Protein AF-A0A921GGD2-F1 (afdb_monomer)

Secondary structure (DSSP, 8-state):
---------HHHHHHHHHHHHHHHHHHTHHHHHHTTHHHHHHHHT----TTHHHHHHH---TT-HHHHHHHGGG---HHHHHHHHHHHHHHHHHT--S--HHHHHHHHHHHHHHHHHHHT--

Sequence (122 aa):
MGEGGAAAKSHDVVRFSRELREALEEHGVSALERFGWAERFEGLGFKMDCGRSYEELYGLPLNDVHGLRSELSRMDDMQTLGDAAFSQCRYITHWAMGSCDEQVEWLKVALARLEEIADGTA

pLDDT: mean 82.98, std 11.6, range [36.94, 92.5]

Organism: NCBI:txid1852386

Nearest PDB structures (foldseek):
  7xge-assembly4_H  TM=2.620E-01  e=1.890E+00  Homo sapiens
  6xz3-assembly1_A-2  TM=3.953E-01  e=8.155E+00  Homo sapiens
  5c3f-assembly1_A  TM=2.385E-01  e=2.791E+00  Homo sapiens

Foldseek 3Di:
DPPPPDQQQLVLLLVLLVVQLVLCVVPNLVSLQPPVSLVVLVVSVAAQPLLPLVCVVQVDDLLDQPSCVVCLVVPLDLRSLSNSLSNLSCCSNPPDPDDCRSSSSSSNSSSVSSNCSSVVVD

Solvent-accessible surface area (backbone atoms only — not comparable to full-atom values): 6830 Å² total; per-residue (Å²): 141,81,81,68,81,64,69,55,52,36,69,61,47,28,54,49,27,50,57,52,40,54,38,37,74,76,51,38,72,58,36,55,65,74,68,50,51,59,59,54,39,47,73,39,60,41,52,78,58,78,26,48,64,34,32,71,76,69,71,45,62,89,72,41,43,67,58,48,66,71,46,45,90,75,64,74,55,58,64,45,52,44,13,28,44,39,26,50,53,46,42,56,65,75,65,57,89,66,90,52,62,58,49,50,51,27,42,44,52,49,29,55,51,44,23,30,47,36,71,67,75,103

Radius of gyration: 13.51 Å; Cα contacts (8 Å, |Δi|>4): 152; chains: 1; bounding box: 30×38×35 Å

Mean predicted aligned error: 6.26 Å

Structure (mmCIF, N/CA/C/O backbone):
data_AF-A0A921GGD2-F1
#
_entry.id   AF-A0A921GGD2-F1
#
loop_
_atom_site.group_PDB
_atom_site.id
_atom_site.type_symbol
_atom_site.label_atom_id
_atom_site.label_alt_id
_atom_site.label_comp_id
_atom_site.label_asym_id
_atom_site.label_entity_id
_atom_site.label_seq_id
_atom_site.pdbx_PDB_ins_code
_atom_site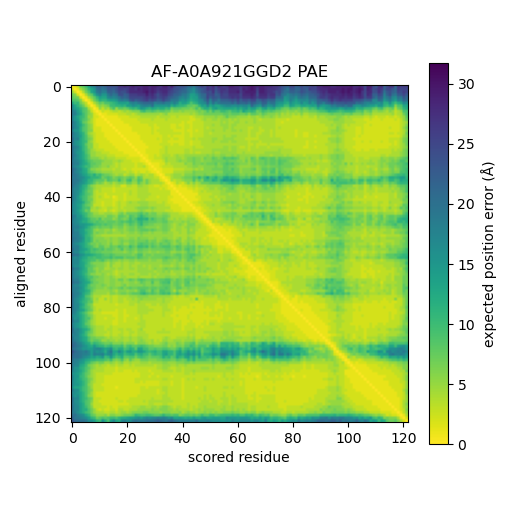.Cartn_x
_atom_site.Cartn_y
_atom_site.Cartn_z
_atom_site.occupancy
_atom_site.B_iso_or_equiv
_atom_site.auth_seq_id
_atom_site.auth_comp_id
_atom_site.auth_asym_id
_atom_site.auth_atom_id
_atom_site.pdbx_PDB_model_num
ATOM 1 N N . MET A 1 1 ? 10.211 23.314 19.393 1.00 40.72 1 MET A N 1
ATOM 2 C CA . MET A 1 1 ? 10.611 22.181 18.536 1.00 40.72 1 MET A CA 1
ATOM 3 C C . MET A 1 1 ? 9.723 21.013 18.909 1.00 40.72 1 MET A C 1
ATOM 5 O O . MET A 1 1 ? 10.028 20.287 19.840 1.00 40.72 1 MET A O 1
ATOM 9 N N . GLY A 1 2 ? 8.548 20.954 18.294 1.00 43.28 2 GLY A N 1
ATOM 10 C CA . GLY A 1 2 ? 7.577 19.882 18.485 1.00 43.28 2 GLY A CA 1
ATOM 11 C C . GLY A 1 2 ? 7.254 19.325 17.114 1.00 43.28 2 GLY A C 1
ATOM 12 O O . GLY A 1 2 ? 6.155 19.523 16.617 1.00 43.28 2 GLY A O 1
ATOM 13 N N . GLU A 1 3 ? 8.249 18.730 16.465 1.00 39.78 3 GLU A N 1
ATOM 14 C CA . GLU A 1 3 ? 8.014 17.931 15.267 1.00 39.78 3 GLU A CA 1
ATOM 15 C C . GLU A 1 3 ? 7.567 16.559 15.762 1.00 39.78 3 GLU A C 1
ATOM 17 O O . GLU A 1 3 ? 8.347 15.618 15.884 1.00 39.78 3 GLU A O 1
ATOM 22 N N . GLY A 1 4 ? 6.300 16.491 16.183 1.00 36.94 4 GLY A N 1
ATOM 23 C CA . GLY A 1 4 ? 5.617 15.214 16.298 1.00 36.94 4 GLY A CA 1
ATOM 24 C C . GLY A 1 4 ? 5.659 14.590 14.914 1.00 36.94 4 GLY A C 1
ATOM 25 O O . GLY A 1 4 ? 5.144 15.192 13.973 1.00 36.94 4 GLY A O 1
ATOM 26 N N . GLY A 1 5 ? 6.340 13.448 14.788 1.00 41.03 5 GLY A N 1
ATOM 27 C CA . GLY A 1 5 ? 6.368 12.667 13.559 1.00 41.03 5 GLY A CA 1
ATOM 28 C C . GLY A 1 5 ? 4.940 12.520 13.059 1.00 41.03 5 GLY A C 1
ATOM 29 O O . GLY A 1 5 ? 4.101 11.933 13.742 1.00 41.03 5 GLY A O 1
ATOM 30 N N . ALA A 1 6 ? 4.643 13.169 11.936 1.00 45.28 6 ALA A N 1
ATOM 31 C CA . ALA A 1 6 ? 3.317 13.143 11.362 1.00 45.28 6 ALA A CA 1
ATOM 32 C C . ALA A 1 6 ? 3.082 11.714 10.878 1.00 45.28 6 ALA A C 1
ATOM 34 O O . ALA A 1 6 ? 3.652 11.304 9.873 1.00 45.28 6 ALA A O 1
ATOM 35 N N . ALA A 1 7 ? 2.281 10.951 11.621 1.00 55.16 7 ALA A N 1
ATOM 36 C CA . ALA A 1 7 ? 1.660 9.757 11.078 1.00 55.16 7 ALA A CA 1
ATOM 37 C C . ALA A 1 7 ? 1.001 10.142 9.745 1.00 55.16 7 ALA A C 1
ATOM 39 O O . ALA A 1 7 ? 0.371 11.207 9.666 1.00 55.16 7 ALA A O 1
ATOM 40 N N . ALA A 1 8 ? 1.199 9.321 8.710 1.00 63.66 8 ALA A N 1
ATOM 41 C CA . ALA A 1 8 ? 0.604 9.519 7.396 1.00 63.66 8 ALA A CA 1
ATOM 42 C C . ALA A 1 8 ? -0.872 9.899 7.569 1.00 63.66 8 ALA A C 1
ATOM 44 O O . ALA A 1 8 ? -1.626 9.179 8.226 1.00 63.66 8 ALA A O 1
ATOM 45 N N . LYS A 1 9 ? -1.303 11.049 7.041 1.00 78.12 9 LYS A N 1
ATOM 46 C CA . LYS A 1 9 ? -2.724 11.395 7.138 1.00 78.12 9 LYS A CA 1
ATOM 47 C C . LYS A 1 9 ? -3.481 10.434 6.241 1.00 78.12 9 LYS A C 1
ATOM 49 O O . LYS A 1 9 ? -3.099 10.250 5.087 1.00 78.12 9 LYS A O 1
ATOM 54 N N . SER A 1 10 ? -4.582 9.881 6.733 1.00 82.75 10 SER A N 1
ATOM 55 C CA . SER A 1 10 ? -5.318 8.847 6.009 1.00 82.75 10 SER A CA 1
ATOM 56 C C . SER A 1 10 ? -5.727 9.293 4.597 1.00 82.75 10 SER A C 1
ATOM 58 O O . SER A 1 10 ? -5.594 8.537 3.648 1.00 82.75 10 SER A O 1
ATOM 60 N N . HIS A 1 11 ? -6.074 10.569 4.407 1.00 84.88 11 HIS A N 1
ATOM 61 C CA . HIS A 1 11 ? -6.355 11.128 3.078 1.00 84.88 11 HIS A CA 1
ATOM 62 C C . HIS A 1 11 ? -5.160 11.069 2.102 1.00 84.88 11 HIS A C 1
ATOM 64 O O . HIS A 1 11 ? -5.345 10.786 0.918 1.00 84.88 11 HIS A O 1
ATOM 70 N N . ASP A 1 12 ? -3.937 11.328 2.576 1.00 89.38 12 ASP A N 1
ATOM 71 C CA . ASP A 1 12 ? -2.729 11.231 1.749 1.00 89.38 12 ASP A CA 1
ATOM 72 C C . ASP A 1 12 ? -2.443 9.767 1.377 1.00 89.38 12 ASP A C 1
ATOM 74 O O . ASP A 1 12 ? -2.074 9.483 0.237 1.00 89.38 12 ASP A O 1
ATOM 78 N N . VAL A 1 13 ? -2.702 8.834 2.301 1.00 88.88 13 VAL A N 1
ATOM 79 C CA . VAL A 1 13 ? -2.565 7.386 2.078 1.00 88.88 13 VAL A CA 1
ATOM 80 C C . VAL A 1 13 ? -3.600 6.859 1.085 1.00 88.88 13 VAL A C 1
ATOM 82 O O . VAL A 1 13 ? -3.225 6.121 0.176 1.00 88.88 13 VAL A O 1
ATOM 85 N N . VAL A 1 14 ? -4.872 7.258 1.198 1.00 90.81 14 VAL A N 1
ATOM 86 C CA . VAL A 1 14 ? -5.937 6.896 0.239 1.00 90.81 14 VAL A CA 1
ATOM 87 C C . VAL A 1 14 ? -5.543 7.339 -1.164 1.00 90.81 14 VAL A C 1
ATOM 89 O O . VAL A 1 14 ? -5.511 6.537 -2.098 1.00 90.81 14 VAL A O 1
ATOM 92 N N . ARG A 1 15 ? -5.182 8.619 -1.309 1.00 91.19 15 ARG A N 1
ATOM 93 C CA . ARG A 1 15 ? -4.779 9.185 -2.597 1.00 91.19 15 ARG A CA 1
ATOM 94 C C . ARG A 1 15 ? -3.576 8.445 -3.178 1.00 91.19 15 ARG A C 1
ATOM 96 O O . ARG A 1 15 ? -3.597 8.062 -4.344 1.00 91.19 15 ARG A O 1
ATOM 103 N N . PHE A 1 16 ? -2.545 8.241 -2.365 1.00 91.25 16 PHE A N 1
ATOM 104 C CA . PHE A 1 16 ? -1.333 7.546 -2.773 1.00 91.25 16 PHE A CA 1
ATOM 105 C C . PHE A 1 16 ? -1.610 6.107 -3.223 1.00 91.25 16 PHE A C 1
ATOM 107 O O . PHE A 1 16 ? -1.149 5.700 -4.289 1.00 91.25 16 PHE A O 1
ATOM 114 N N . SER A 1 17 ? -2.376 5.358 -2.427 1.00 91.62 17 SER A N 1
ATOM 115 C CA . SER A 1 17 ? -2.681 3.949 -2.687 1.00 91.62 17 SER A CA 1
ATOM 116 C C . SER A 1 17 ? -3.436 3.790 -3.997 1.00 91.62 17 SER A C 1
ATOM 118 O O . SER A 1 17 ? -3.089 2.934 -4.811 1.00 91.62 17 SER A O 1
ATOM 120 N N . ARG A 1 18 ? -4.400 4.681 -4.242 1.00 91.31 18 ARG A N 1
ATOM 121 C CA . ARG A 1 18 ? -5.171 4.722 -5.479 1.00 91.31 18 ARG A CA 1
ATOM 122 C C . ARG A 1 18 ? -4.307 5.063 -6.693 1.00 91.31 18 ARG A C 1
ATOM 124 O O . ARG A 1 18 ? -4.302 4.295 -7.650 1.00 91.31 18 ARG A O 1
ATOM 131 N N . GLU A 1 19 ? -3.526 6.147 -6.628 1.00 92.38 19 GLU A N 1
ATOM 132 C CA . GLU A 1 19 ? -2.640 6.563 -7.728 1.00 92.38 19 GLU A CA 1
ATOM 133 C C . GLU A 1 19 ? -1.640 5.455 -8.098 1.00 92.38 19 GLU A C 1
ATOM 135 O O . GLU A 1 19 ? -1.416 5.176 -9.278 1.00 92.38 19 GLU A O 1
ATOM 140 N N . LEU A 1 20 ? -1.046 4.800 -7.096 1.00 90.62 20 LEU A N 1
ATOM 141 C CA . LEU A 1 20 ? -0.102 3.713 -7.327 1.00 90.62 20 LEU A CA 1
ATOM 142 C C . LEU A 1 20 ? -0.796 2.483 -7.923 1.00 90.62 20 LEU A C 1
ATOM 144 O O . LEU A 1 20 ? -0.265 1.875 -8.853 1.00 90.62 20 LEU A O 1
ATOM 148 N N . ARG A 1 21 ? -1.983 2.118 -7.427 1.00 91.50 21 ARG A N 1
ATOM 149 C CA . ARG A 1 21 ? -2.740 0.976 -7.952 1.00 91.50 21 ARG A CA 1
ATOM 150 C C . ARG A 1 21 ? -3.124 1.189 -9.414 1.00 91.50 21 ARG A C 1
ATOM 152 O O . ARG A 1 21 ? -2.885 0.298 -10.221 1.00 91.50 21 ARG A O 1
ATOM 159 N N . GLU A 1 22 ? -3.633 2.368 -9.764 1.00 91.12 22 GLU A N 1
ATOM 160 C CA . GLU A 1 22 ? -3.965 2.725 -11.150 1.00 91.12 22 GLU A CA 1
ATOM 161 C C . GLU A 1 22 ? -2.729 2.645 -12.059 1.00 91.12 22 GLU A C 1
ATOM 163 O O . GLU A 1 22 ? -2.785 2.054 -13.138 1.00 91.12 22 GLU A O 1
ATOM 168 N N . ALA A 1 23 ? -1.578 3.144 -11.596 1.00 90.88 23 ALA A N 1
ATOM 169 C CA . ALA A 1 23 ? -0.329 3.048 -12.346 1.00 90.88 23 ALA A CA 1
ATOM 170 C C . ALA A 1 23 ? 0.134 1.589 -12.537 1.00 90.88 23 ALA A C 1
ATOM 172 O O . ALA A 1 23 ? 0.607 1.228 -13.616 1.00 90.88 23 ALA A O 1
ATOM 173 N N . LEU A 1 24 ? -0.018 0.739 -11.516 1.00 89.12 24 LEU A N 1
ATOM 174 C CA . LEU A 1 24 ? 0.275 -0.696 -11.601 1.00 89.12 24 LEU A CA 1
ATOM 175 C C . LEU A 1 24 ? -0.675 -1.432 -12.555 1.00 89.12 24 LEU A C 1
ATOM 177 O O . LEU A 1 24 ? -0.248 -2.379 -13.210 1.00 89.12 24 LEU A O 1
ATOM 181 N N . GLU A 1 25 ? -1.941 -1.031 -12.657 1.00 88.19 25 GLU A N 1
ATOM 182 C CA . GLU A 1 25 ? -2.883 -1.625 -13.615 1.00 88.19 25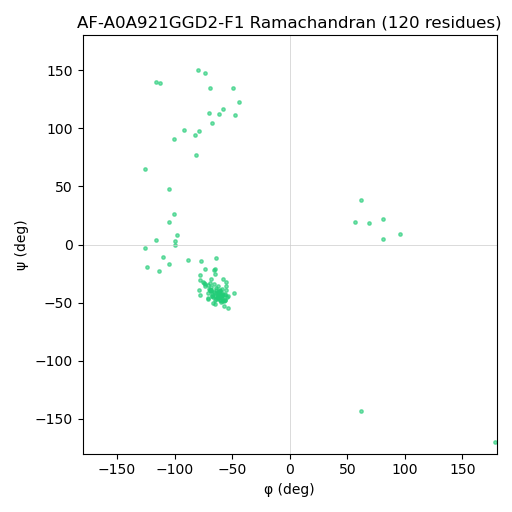 GLU A CA 1
ATOM 183 C C . GLU A 1 25 ? -2.597 -1.187 -15.059 1.00 88.19 25 GLU A C 1
ATOM 185 O O . GLU A 1 25 ? -2.710 -1.999 -15.977 1.00 88.19 25 GLU A O 1
ATOM 190 N N . GLU A 1 26 ? -2.172 0.061 -15.270 1.00 89.38 26 GLU A N 1
ATOM 191 C CA . GLU A 1 26 ? -1.869 0.591 -16.606 1.00 89.38 26 GLU A CA 1
ATOM 192 C C . GLU A 1 26 ? -0.496 0.145 -17.138 1.00 89.38 26 GLU A C 1
ATOM 194 O O . GLU A 1 26 ? -0.339 -0.139 -18.329 1.00 89.38 26 GLU A O 1
ATOM 199 N N . HIS A 1 27 ? 0.518 0.089 -16.271 1.00 86.31 27 HIS A N 1
ATOM 200 C CA . HIS A 1 27 ? 1.913 -0.118 -16.674 1.00 86.31 27 HIS A CA 1
ATOM 201 C C . HIS A 1 27 ? 2.615 -1.288 -15.971 1.00 86.31 27 HIS A C 1
ATOM 203 O O . HIS A 1 27 ? 3.776 -1.571 -16.281 1.00 86.31 27 HIS A O 1
ATOM 209 N N . GLY A 1 28 ? 1.962 -1.973 -15.030 1.00 85.62 28 GLY A N 1
ATOM 210 C CA . GLY A 1 28 ? 2.561 -3.086 -14.293 1.00 85.62 28 GLY A CA 1
ATOM 211 C C . GLY A 1 28 ? 3.784 -2.667 -13.476 1.00 85.62 28 GLY A C 1
ATOM 212 O O . GLY A 1 28 ? 3.860 -1.562 -12.940 1.00 85.62 28 GLY A O 1
ATOM 213 N N . VAL A 1 29 ? 4.783 -3.552 -13.415 1.00 83.06 29 VAL A N 1
ATOM 214 C CA . VAL A 1 29 ? 6.043 -3.319 -12.687 1.00 83.06 29 VAL A CA 1
ATOM 215 C C . VAL A 1 29 ? 6.771 -2.042 -13.124 1.00 83.06 29 VAL A C 1
ATOM 217 O O . VAL A 1 29 ? 7.364 -1.356 -12.294 1.00 83.06 29 VAL A O 1
ATOM 220 N N . SER A 1 30 ? 6.668 -1.657 -14.398 1.00 84.38 30 SER A N 1
ATOM 221 C CA . SER A 1 30 ? 7.345 -0.468 -14.924 1.00 84.38 30 SER A CA 1
ATOM 222 C C . SER A 1 30 ? 6.823 0.842 -14.323 1.00 84.38 30 SER A C 1
ATOM 224 O O . SER A 1 30 ? 7.552 1.836 -14.315 1.00 84.38 30 SER A O 1
ATOM 226 N N . ALA A 1 31 ? 5.598 0.872 -13.778 1.00 86.06 31 ALA A N 1
ATOM 227 C CA . ALA A 1 31 ? 5.127 2.024 -13.006 1.00 86.06 31 ALA A CA 1
ATOM 228 C C . ALA A 1 31 ? 5.974 2.260 -11.754 1.00 86.06 31 ALA A C 1
ATOM 230 O O . ALA A 1 31 ? 6.199 3.414 -11.382 1.00 86.06 31 ALA A O 1
ATOM 231 N N . LEU A 1 32 ? 6.450 1.189 -11.113 1.00 82.69 32 LEU A N 1
ATOM 232 C CA . LEU A 1 32 ? 7.213 1.289 -9.873 1.00 82.69 32 LEU A CA 1
ATOM 233 C C . LEU A 1 32 ? 8.556 1.989 -10.095 1.00 82.69 32 LEU A C 1
ATOM 235 O O . LEU A 1 32 ? 8.948 2.849 -9.306 1.00 82.69 32 LEU A O 1
ATOM 239 N N . GLU A 1 33 ? 9.217 1.670 -11.206 1.00 77.75 33 GLU A N 1
ATOM 240 C CA . GLU A 1 33 ? 10.506 2.253 -11.587 1.00 77.75 33 GLU A CA 1
ATOM 241 C C . GLU A 1 33 ? 10.376 3.694 -12.095 1.00 77.75 33 GLU A C 1
ATOM 243 O O . GLU A 1 33 ? 11.258 4.522 -11.873 1.00 77.75 33 GLU A O 1
ATOM 248 N N . ARG A 1 34 ? 9.268 4.022 -12.768 1.00 76.56 34 ARG A N 1
ATOM 249 C CA . ARG A 1 34 ? 9.119 5.295 -13.485 1.00 76.56 34 ARG A CA 1
ATOM 250 C C . ARG A 1 34 ? 8.816 6.497 -12.588 1.00 76.56 34 ARG A C 1
ATOM 252 O O . ARG A 1 34 ? 9.183 7.614 -12.947 1.00 76.56 34 ARG A O 1
ATOM 259 N N . PHE A 1 35 ? 8.130 6.292 -11.46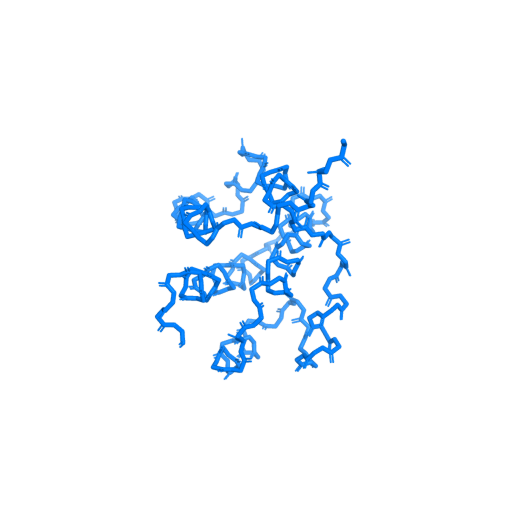5 1.00 74.69 35 PHE A N 1
ATOM 260 C CA . PHE A 1 35 ? 7.575 7.390 -10.657 1.00 74.69 35 PHE A CA 1
ATOM 261 C C . PHE A 1 35 ? 8.167 7.515 -9.244 1.00 74.69 35 PHE A C 1
ATOM 263 O O . PHE A 1 35 ? 7.713 8.365 -8.481 1.00 74.69 35 PHE A O 1
ATOM 270 N N . GLY A 1 36 ? 9.172 6.706 -8.886 1.00 79.88 36 GLY A N 1
ATOM 271 C CA . GLY A 1 36 ? 9.875 6.849 -7.603 1.00 79.88 36 GLY A CA 1
ATOM 272 C C . GLY A 1 36 ? 8.973 6.645 -6.379 1.00 79.88 36 GLY A C 1
ATOM 273 O O . GLY A 1 36 ? 9.096 7.351 -5.381 1.00 79.88 36 GLY A O 1
ATOM 274 N N . TRP A 1 37 ? 8.040 5.688 -6.437 1.00 86.12 37 TRP A N 1
ATOM 275 C CA . TRP A 1 37 ? 7.049 5.462 -5.373 1.00 86.12 37 TRP A CA 1
ATOM 276 C C . TRP A 1 37 ? 7.669 5.174 -4.005 1.00 86.12 37 TRP A C 1
ATOM 278 O O . TRP A 1 37 ? 7.095 5.540 -2.985 1.00 86.12 37 TRP A O 1
ATOM 288 N N . ALA A 1 38 ? 8.862 4.580 -3.989 1.00 82.94 38 ALA A N 1
ATOM 289 C CA . ALA A 1 38 ? 9.646 4.348 -2.785 1.00 82.94 38 ALA A CA 1
ATOM 290 C C . ALA A 1 38 ? 9.875 5.633 -1.958 1.00 82.94 38 ALA A C 1
ATOM 292 O O . ALA A 1 38 ? 9.692 5.627 -0.745 1.00 82.94 38 ALA A O 1
ATOM 293 N N . GLU A 1 39 ? 10.218 6.751 -2.601 1.00 84.94 39 GLU A N 1
ATOM 294 C CA . GLU A 1 39 ? 10.441 8.027 -1.903 1.00 84.94 39 GLU A CA 1
ATOM 295 C C . GLU A 1 39 ? 9.133 8.607 -1.355 1.00 84.94 39 GLU A C 1
ATOM 297 O O . GLU A 1 39 ? 9.103 9.214 -0.287 1.00 84.94 39 GLU A O 1
ATOM 302 N N . ARG A 1 40 ? 8.020 8.381 -2.061 1.00 88.44 40 ARG A N 1
ATOM 303 C CA . ARG A 1 40 ? 6.692 8.794 -1.598 1.00 88.44 40 ARG A CA 1
ATOM 304 C C . ARG A 1 40 ? 6.237 7.993 -0.374 1.00 88.44 40 ARG A C 1
ATOM 306 O O . ARG A 1 40 ? 5.671 8.593 0.532 1.00 88.44 40 ARG A O 1
ATOM 313 N N . PHE A 1 41 ? 6.508 6.686 -0.316 1.00 87.88 41 PHE A N 1
ATOM 314 C CA . PHE A 1 41 ? 6.256 5.874 0.884 1.00 87.88 41 PHE A CA 1
ATOM 315 C C . PHE A 1 41 ? 7.021 6.415 2.098 1.00 87.88 41 PHE A C 1
ATOM 317 O O . PHE A 1 41 ? 6.434 6.599 3.164 1.00 87.88 41 PHE A O 1
ATOM 324 N N . GLU A 1 42 ? 8.305 6.732 1.923 1.00 85.06 42 GLU A N 1
AT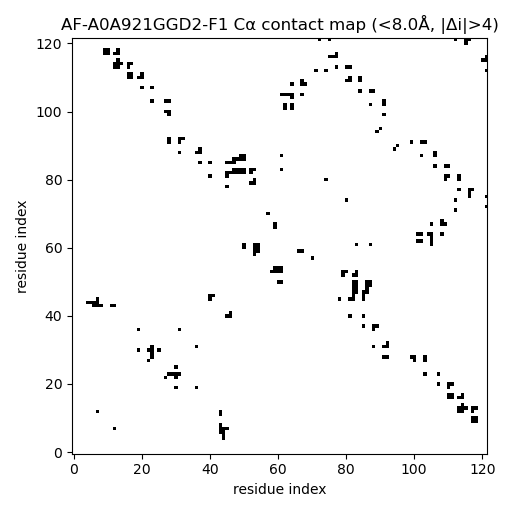OM 325 C CA . GLU A 1 42 ? 9.124 7.338 2.979 1.00 85.06 42 GLU A CA 1
ATOM 326 C C . GLU A 1 42 ? 8.574 8.713 3.397 1.00 85.06 42 GLU A C 1
ATOM 328 O O . GLU A 1 42 ? 8.464 9.005 4.587 1.00 85.06 42 GLU A O 1
ATOM 333 N N . GLY A 1 43 ? 8.132 9.528 2.432 1.00 85.50 43 GLY A N 1
ATOM 334 C CA . GLY A 1 43 ? 7.499 10.827 2.678 1.00 85.50 43 GLY A CA 1
ATOM 335 C C . GLY A 1 43 ? 6.151 10.754 3.405 1.00 85.50 43 GLY A C 1
ATOM 336 O O . GLY A 1 43 ? 5.782 11.704 4.094 1.00 85.50 43 GLY A O 1
ATOM 337 N N . LEU A 1 44 ? 5.431 9.633 3.296 1.00 85.81 44 LEU A N 1
ATOM 338 C CA . LEU A 1 44 ? 4.228 9.356 4.088 1.00 85.81 44 LEU A CA 1
ATOM 339 C C . LEU A 1 44 ? 4.566 8.938 5.530 1.00 8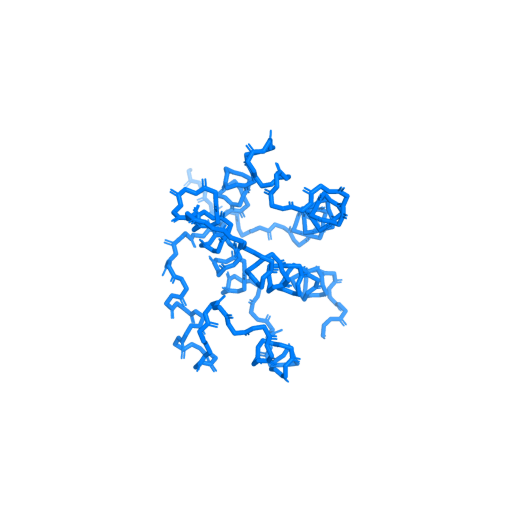5.81 44 LEU A C 1
ATOM 341 O O . LEU A 1 44 ? 3.690 8.969 6.386 1.00 85.81 44 LEU A O 1
ATOM 345 N N . GLY A 1 45 ? 5.821 8.591 5.823 1.00 86.50 45 GLY A N 1
ATOM 346 C CA . GLY A 1 45 ? 6.262 8.131 7.141 1.00 86.50 45 GLY A CA 1
ATOM 347 C C . GLY A 1 45 ? 6.302 6.608 7.293 1.00 86.50 45 GLY A C 1
ATOM 348 O O . GLY A 1 45 ? 6.518 6.124 8.407 1.00 86.50 45 GLY A O 1
ATOM 349 N N . PHE A 1 46 ? 6.124 5.851 6.204 1.00 88.25 46 PHE A N 1
ATOM 350 C CA . PHE A 1 46 ? 6.335 4.403 6.205 1.00 88.25 46 PHE A CA 1
ATOM 351 C C . PHE A 1 46 ? 7.824 4.067 6.252 1.00 88.25 46 PHE A C 1
ATOM 353 O O . PHE A 1 46 ? 8.672 4.789 5.717 1.00 88.25 46 PHE A O 1
ATOM 360 N N . LYS A 1 47 ? 8.153 2.952 6.900 1.00 85.25 47 LYS A N 1
ATOM 361 C CA . LYS A 1 47 ? 9.525 2.489 7.097 1.00 85.25 47 LYS A CA 1
ATOM 362 C C . LYS A 1 47 ? 9.754 1.168 6.393 1.00 85.25 47 LYS A C 1
ATOM 364 O O . LYS A 1 47 ? 8.934 0.260 6.415 1.00 85.25 47 LYS A O 1
ATOM 369 N N . MET A 1 48 ? 10.929 1.050 5.785 1.00 82.19 48 MET A N 1
ATOM 370 C CA . MET A 1 48 ? 11.355 -0.203 5.183 1.00 82.19 48 MET A CA 1
ATOM 371 C C . MET A 1 48 ? 11.862 -1.133 6.282 1.00 82.19 48 MET A C 1
ATOM 373 O O . MET A 1 48 ? 13.020 -1.039 6.685 1.00 82.19 48 MET A O 1
ATOM 377 N N . ASP A 1 49 ? 11.004 -2.038 6.744 1.00 83.88 49 ASP A N 1
ATOM 378 C CA . ASP A 1 49 ? 11.391 -3.072 7.712 1.00 83.88 49 ASP A CA 1
ATOM 379 C C . ASP A 1 49 ? 11.540 -4.469 7.084 1.00 83.88 49 ASP A C 1
ATOM 381 O O . ASP A 1 49 ? 11.508 -5.489 7.766 1.00 83.88 49 ASP A O 1
ATOM 385 N N . CYS A 1 50 ? 11.701 -4.532 5.759 1.00 78.88 50 CYS A N 1
ATOM 386 C CA . CYS A 1 50 ? 11.792 -5.782 4.997 1.00 78.88 50 CYS A CA 1
ATOM 387 C C . CYS A 1 50 ? 10.581 -6.723 5.174 1.00 78.88 50 CYS A C 1
ATOM 389 O O . CYS A 1 50 ? 10.698 -7.913 4.907 1.00 78.88 50 CYS A O 1
ATOM 391 N N . GLY A 1 51 ? 9.435 -6.210 5.636 1.00 78.56 51 GLY A N 1
ATOM 392 C CA . GLY A 1 51 ? 8.255 -7.019 5.949 1.00 78.56 51 GLY A CA 1
ATOM 393 C C . GLY A 1 51 ? 8.279 -7.721 7.300 1.00 78.56 51 GLY A C 1
ATOM 394 O O . GLY A 1 51 ? 7.328 -8.434 7.591 1.00 78.56 51 GLY A O 1
ATOM 395 N N . ARG A 1 52 ? 9.287 -7.502 8.152 1.00 85.00 52 ARG A N 1
ATOM 396 C CA . ARG A 1 52 ? 9.364 -8.164 9.465 1.00 85.00 52 ARG A CA 1
ATOM 397 C C . ARG A 1 52 ? 8.149 -7.884 10.337 1.00 85.00 52 ARG A C 1
ATOM 399 O O . ARG A 1 52 ? 7.568 -8.835 10.841 1.00 85.00 52 ARG A O 1
ATOM 406 N N . SER A 1 53 ? 7.725 -6.625 10.467 1.00 86.75 53 SER A N 1
ATOM 407 C CA . SER A 1 53 ? 6.494 -6.294 11.202 1.00 86.75 53 SER A CA 1
ATOM 408 C C . SER A 1 53 ? 5.277 -7.050 10.663 1.00 86.75 53 SER A C 1
ATOM 410 O O . SER A 1 53 ? 4.452 -7.526 11.430 1.00 86.75 53 SER A O 1
ATOM 412 N N . TYR A 1 54 ? 5.176 -7.200 9.342 1.00 86.31 54 TYR A N 1
ATOM 413 C CA . TYR A 1 54 ? 4.068 -7.900 8.695 1.00 86.31 54 TYR A CA 1
ATOM 414 C C . TYR A 1 54 ? 4.123 -9.414 8.931 1.00 86.31 54 TYR A C 1
ATOM 416 O O . TYR A 1 54 ? 3.119 -10.016 9.309 1.00 86.31 54 TYR A O 1
ATOM 424 N N . GLU A 1 55 ? 5.297 -10.022 8.771 1.00 87.44 55 GLU A N 1
ATOM 425 C CA . GLU A 1 55 ? 5.521 -11.441 9.051 1.00 87.44 55 GLU A CA 1
ATOM 426 C C . GLU A 1 55 ? 5.315 -11.764 10.536 1.00 87.44 55 GLU A C 1
ATOM 428 O O . GLU A 1 55 ? 4.751 -12.802 10.865 1.00 87.44 55 GLU A O 1
ATOM 433 N N . GLU A 1 56 ? 5.715 -10.877 11.445 1.00 87.19 56 GLU A N 1
ATOM 434 C CA . GLU A 1 56 ? 5.530 -11.057 12.886 1.00 87.19 56 GLU A CA 1
ATOM 435 C C . GLU A 1 56 ? 4.057 -10.922 13.298 1.00 87.19 56 GLU A C 1
ATOM 437 O O . GLU A 1 56 ? 3.565 -11.720 14.099 1.00 87.19 56 GLU A O 1
ATOM 442 N N . LEU A 1 57 ? 3.336 -9.947 12.734 1.00 87.25 57 LEU A N 1
ATOM 443 C CA . LEU A 1 57 ? 1.946 -9.672 13.102 1.00 87.25 57 LEU A CA 1
ATOM 444 C C . LEU A 1 57 ? 0.961 -10.670 12.475 1.00 87.25 57 LEU A C 1
ATOM 446 O O . LEU A 1 57 ? 0.032 -11.133 13.141 1.00 87.25 57 LEU A O 1
ATOM 450 N N . TYR A 1 58 ? 1.152 -10.995 11.194 1.00 84.50 58 TYR A N 1
ATOM 451 C CA . TYR A 1 58 ? 0.224 -11.826 10.422 1.00 84.50 58 TYR A CA 1
ATOM 452 C C . TYR A 1 58 ? 0.733 -13.250 10.187 1.00 84.50 58 TYR A C 1
ATOM 454 O O . TYR A 1 58 ? -0.066 -14.124 9.858 1.00 84.50 58 TYR A O 1
ATOM 462 N N . GLY A 1 59 ? 2.031 -13.518 10.361 1.00 85.56 59 GLY A N 1
ATOM 463 C CA . GLY A 1 59 ? 2.614 -14.830 10.055 1.00 85.56 59 GLY A CA 1
ATOM 464 C C . GLY A 1 59 ? 2.640 -15.153 8.560 1.00 85.56 59 GLY A C 1
ATOM 465 O O . GLY A 1 59 ? 2.719 -16.326 8.198 1.00 85.56 59 GLY A O 1
ATOM 466 N N . LEU A 1 60 ? 2.520 -14.140 7.697 1.00 86.44 60 LEU A N 1
ATOM 467 C CA . LEU A 1 60 ? 2.429 -14.289 6.247 1.00 86.44 60 LEU A CA 1
ATOM 468 C C . LEU A 1 60 ? 3.674 -13.719 5.569 1.00 86.44 60 LEU A C 1
ATOM 470 O O . LEU A 1 60 ? 4.089 -12.622 5.934 1.00 86.44 60 LEU A O 1
ATOM 474 N N . PRO A 1 61 ? 4.227 -14.380 4.541 1.00 84.19 61 PRO A N 1
ATOM 475 C CA . PRO A 1 61 ? 5.344 -13.822 3.799 1.00 84.19 61 PRO A CA 1
ATOM 476 C C . PRO A 1 61 ? 4.880 -12.767 2.778 1.00 84.19 61 PRO A C 1
ATOM 478 O O . PRO A 1 61 ? 3.777 -12.830 2.230 1.00 84.19 61 PRO A O 1
ATOM 481 N N . LEU A 1 62 ? 5.749 -11.789 2.493 1.00 80.06 62 LEU A N 1
ATOM 482 C CA . LEU A 1 62 ? 5.490 -10.671 1.564 1.00 80.06 62 LEU A CA 1
ATOM 483 C C . LEU A 1 62 ? 5.275 -11.087 0.097 1.00 80.06 62 LEU A C 1
ATOM 485 O O . LEU A 1 62 ? 4.887 -10.271 -0.735 1.00 80.06 62 LEU A O 1
ATOM 489 N N . ASN A 1 63 ? 5.567 -12.334 -0.255 1.00 78.31 63 ASN A N 1
ATOM 490 C CA . ASN A 1 63 ? 5.356 -12.874 -1.596 1.00 78.31 63 ASN A CA 1
ATOM 491 C C . ASN A 1 63 ? 4.072 -13.708 -1.716 1.00 78.31 63 ASN A C 1
ATOM 493 O O . ASN A 1 63 ? 3.776 -14.179 -2.807 1.00 78.31 63 ASN A O 1
ATOM 497 N N . ASP A 1 64 ? 3.290 -13.871 -0.646 1.00 86.12 64 ASP A N 1
ATOM 498 C CA . ASP A 1 64 ? 2.122 -14.752 -0.656 1.00 86.12 64 ASP A CA 1
ATOM 499 C C . ASP A 1 64 ? 0.820 -13.964 -0.834 1.00 86.12 64 ASP A C 1
ATOM 501 O O . ASP A 1 64 ? 0.208 -13.465 0.116 1.00 86.12 64 ASP A O 1
ATOM 505 N N . VAL A 1 65 ? 0.405 -13.797 -2.095 1.00 88.12 65 VAL A N 1
ATOM 506 C CA . VAL A 1 65 ? -0.815 -13.040 -2.440 1.00 88.12 65 VAL A CA 1
ATOM 507 C C . VAL A 1 65 ? -2.083 -13.760 -1.986 1.00 88.12 65 VAL A C 1
ATOM 509 O O . VAL A 1 65 ? -3.085 -13.121 -1.666 1.00 88.12 65 VAL A O 1
ATOM 512 N N . HIS A 1 66 ? -2.051 -15.089 -1.932 1.00 87.88 66 HIS A N 1
ATOM 513 C CA . HIS A 1 66 ? -3.190 -15.904 -1.528 1.00 87.88 66 HIS A CA 1
ATOM 514 C C . HIS A 1 66 ? -3.466 -15.768 -0.029 1.00 87.88 66 HIS A C 1
ATOM 516 O O . HIS A 1 66 ? -4.608 -15.524 0.365 1.00 87.88 66 HIS A O 1
ATOM 522 N N . GLY A 1 67 ? -2.422 -15.859 0.790 1.00 87.25 67 GLY A N 1
ATOM 523 C CA . GLY A 1 67 ? -2.452 -15.638 2.228 1.00 87.25 67 GLY A CA 1
ATOM 524 C C . GLY A 1 67 ? -2.845 -14.208 2.561 1.00 87.25 67 GLY A C 1
ATOM 525 O O . GLY A 1 67 ? -3.755 -14.013 3.365 1.00 87.25 67 GLY A O 1
ATOM 526 N N . LEU A 1 68 ? -2.265 -13.220 1.864 1.00 88.38 68 LEU A N 1
ATOM 527 C CA . LEU A 1 68 ? -2.682 -11.820 1.981 1.00 88.38 68 LEU A CA 1
ATOM 528 C C . LEU A 1 68 ? -4.190 -11.680 1.738 1.00 88.38 68 LEU A C 1
ATOM 530 O O . LEU A 1 68 ? -4.890 -11.172 2.605 1.00 88.38 68 LEU A O 1
ATOM 534 N N . ARG A 1 69 ? -4.703 -12.175 0.599 1.00 89.06 69 ARG A N 1
ATOM 535 C CA . ARG A 1 69 ? -6.137 -12.115 0.250 1.00 89.06 69 ARG A CA 1
ATOM 536 C C . ARG A 1 69 ? -7.030 -12.804 1.282 1.00 89.06 69 ARG A C 1
ATOM 538 O O . ARG A 1 69 ? -8.124 -12.312 1.543 1.00 89.06 69 ARG A O 1
ATOM 545 N N . SER A 1 70 ? -6.583 -13.927 1.840 1.00 88.88 70 SER A N 1
ATOM 546 C CA . SER A 1 70 ? -7.327 -14.666 2.864 1.00 88.88 70 SER A CA 1
ATOM 547 C C . SER A 1 70 ? -7.410 -13.890 4.179 1.00 88.88 70 SER A C 1
ATOM 549 O O . SER A 1 70 ? -8.466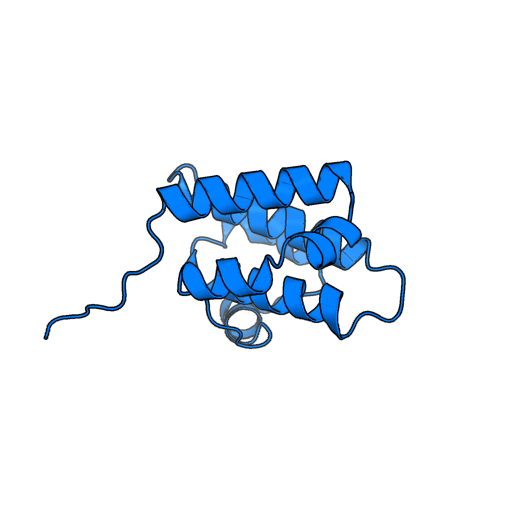 -13.859 4.805 1.00 88.88 70 SER A O 1
ATOM 551 N N . GLU A 1 71 ? -6.321 -13.232 4.578 1.00 87.44 71 GLU A N 1
ATOM 552 C CA . GLU A 1 71 ? -6.213 -12.551 5.870 1.00 87.44 71 GLU A CA 1
ATOM 553 C C . GLU A 1 71 ? -6.474 -11.039 5.789 1.00 87.44 71 GLU A C 1
ATOM 555 O O . GLU A 1 71 ? -6.316 -10.350 6.796 1.00 87.44 71 GLU A O 1
ATOM 560 N N . LEU A 1 72 ? -6.933 -10.511 4.644 1.00 85.62 72 LEU A N 1
ATOM 561 C CA . LEU A 1 72 ? -7.259 -9.086 4.461 1.00 85.62 72 LEU A CA 1
ATOM 562 C C . LEU A 1 72 ? -8.139 -8.535 5.586 1.00 85.62 72 LEU A C 1
ATOM 564 O O . LEU A 1 72 ? -7.882 -7.452 6.097 1.00 85.62 72 LEU A O 1
ATOM 568 N N . SER A 1 73 ? -9.135 -9.308 6.024 1.00 84.31 73 SER A N 1
ATOM 569 C CA . SER A 1 73 ? -10.048 -8.898 7.098 1.00 84.31 73 SER A CA 1
ATOM 570 C C . SER A 1 73 ? -9.364 -8.731 8.460 1.00 84.31 73 SER A C 1
ATOM 572 O O . SER A 1 73 ? -9.921 -8.068 9.329 1.00 84.31 73 SER A O 1
ATOM 574 N N . ARG A 1 74 ? -8.196 -9.344 8.682 1.00 86.69 74 ARG A N 1
ATOM 575 C CA . ARG A 1 74 ? -7.403 -9.167 9.910 1.00 86.69 74 ARG A CA 1
ATOM 576 C C . ARG A 1 74 ? -6.436 -7.992 9.798 1.00 86.69 74 ARG A C 1
ATOM 578 O O . ARG A 1 74 ? -5.867 -7.577 10.806 1.00 86.69 74 ARG A O 1
ATOM 585 N N . MET A 1 75 ? -6.232 -7.470 8.590 1.00 86.62 75 MET A N 1
ATOM 586 C CA . MET A 1 75 ? -5.364 -6.329 8.346 1.00 86.62 75 MET A CA 1
ATOM 587 C C . MET A 1 75 ? -6.115 -5.045 8.650 1.00 86.62 75 MET A C 1
ATOM 589 O O . MET A 1 75 ? -6.853 -4.532 7.812 1.00 86.62 75 MET A O 1
ATOM 593 N N . ASP A 1 76 ? -5.935 -4.571 9.876 1.00 85.06 76 ASP A N 1
ATOM 594 C CA . ASP A 1 76 ? -6.434 -3.281 10.367 1.00 85.06 76 ASP A CA 1
ATOM 595 C C . ASP A 1 76 ? -5.285 -2.280 10.606 1.00 85.06 76 ASP A C 1
ATOM 597 O O . ASP A 1 76 ? -5.493 -1.085 10.792 1.00 85.06 76 ASP A O 1
ATOM 601 N N . ASP A 1 77 ? -4.036 -2.756 10.559 1.00 87.44 77 ASP A N 1
ATOM 602 C CA . ASP A 1 77 ? -2.869 -1.945 10.885 1.00 87.44 77 ASP A CA 1
ATOM 603 C C . ASP A 1 77 ? -2.301 -1.261 9.633 1.00 87.44 77 ASP A C 1
ATOM 605 O O . ASP A 1 77 ? -1.557 -1.849 8.840 1.00 87.44 77 ASP A O 1
ATOM 609 N N . MET A 1 78 ? -2.667 0.012 9.456 1.00 88.12 78 MET A N 1
ATOM 610 C CA . MET A 1 78 ? -2.221 0.845 8.332 1.00 88.12 78 MET A CA 1
ATOM 611 C C . MET A 1 78 ? -0.694 0.926 8.241 1.00 88.12 78 MET A C 1
ATOM 613 O O . MET A 1 78 ? -0.132 0.865 7.147 1.00 88.12 78 MET A O 1
ATOM 617 N N . GLN A 1 79 ? -0.020 1.081 9.384 1.00 87.12 79 GLN A N 1
ATOM 618 C CA . GLN A 1 79 ? 1.426 1.273 9.431 1.00 87.12 79 GLN A CA 1
ATOM 619 C C . GLN A 1 79 ? 2.144 0.007 8.958 1.00 87.12 79 GLN A C 1
ATOM 621 O O . GLN A 1 79 ? 2.956 0.072 8.039 1.00 87.12 79 GLN A O 1
ATOM 626 N N . THR A 1 80 ? 1.778 -1.147 9.514 1.00 89.06 80 THR A N 1
ATOM 627 C CA . THR A 1 80 ? 2.360 -2.448 9.162 1.00 89.06 80 THR A CA 1
ATOM 628 C C . THR A 1 80 ? 2.153 -2.776 7.685 1.00 89.06 80 THR A C 1
ATOM 630 O O . THR A 1 80 ? 3.088 -3.215 7.012 1.00 89.06 80 THR A O 1
ATOM 633 N N . LEU A 1 81 ? 0.948 -2.539 7.155 1.00 89.62 81 LEU A N 1
ATOM 634 C CA . LEU A 1 81 ? 0.638 -2.816 5.753 1.00 89.62 81 LEU A CA 1
ATOM 635 C C . LEU A 1 81 ? 1.378 -1.869 4.795 1.00 89.62 81 LEU A C 1
ATOM 637 O O . LEU A 1 81 ? 1.875 -2.307 3.756 1.00 89.62 81 LEU A O 1
ATOM 641 N N . GLY A 1 82 ? 1.501 -0.588 5.145 1.00 90.06 82 GLY A N 1
ATOM 642 C CA . GLY A 1 82 ? 2.262 0.375 4.351 1.00 90.06 82 GLY A CA 1
ATOM 643 C C . GLY A 1 82 ? 3.772 0.122 4.379 1.00 90.06 82 GLY A C 1
ATOM 644 O O . GLY A 1 82 ? 4.419 0.191 3.334 1.00 90.06 82 GLY A O 1
ATOM 645 N N . ASP A 1 83 ? 4.328 -0.261 5.530 1.00 90.31 83 ASP A N 1
ATOM 646 C CA . ASP A 1 83 ? 5.737 -0.660 5.675 1.00 90.31 83 ASP A CA 1
ATOM 647 C C . ASP A 1 83 ? 6.052 -1.901 4.812 1.00 90.31 83 ASP A C 1
ATOM 649 O O . ASP A 1 83 ? 7.081 -1.973 4.127 1.00 90.31 83 ASP A O 1
ATOM 653 N N . ALA A 1 84 ? 5.126 -2.864 4.784 1.00 90.44 84 ALA A N 1
ATOM 654 C CA . ALA A 1 84 ? 5.190 -4.058 3.947 1.00 90.44 84 ALA A CA 1
ATOM 655 C C . ALA A 1 84 ? 5.121 -3.725 2.445 1.00 90.44 84 ALA A C 1
ATOM 657 O O . ALA A 1 84 ? 5.969 -4.175 1.669 1.00 90.44 84 ALA A O 1
ATOM 658 N N . ALA A 1 85 ? 4.168 -2.881 2.036 1.00 90.69 85 ALA A N 1
ATOM 659 C CA . ALA A 1 85 ? 4.034 -2.406 0.658 1.00 90.69 85 ALA A CA 1
ATOM 660 C C . ALA A 1 85 ? 5.277 -1.637 0.187 1.00 90.69 85 ALA A C 1
ATOM 662 O O . ALA A 1 85 ? 5.743 -1.839 -0.938 1.00 90.69 85 ALA A O 1
ATOM 663 N N . PHE A 1 86 ? 5.864 -0.814 1.058 1.00 90.19 86 PHE A N 1
ATOM 664 C CA . PHE A 1 86 ? 7.096 -0.094 0.760 1.00 90.19 86 PHE A CA 1
ATOM 665 C C . PHE A 1 86 ? 8.273 -1.049 0.534 1.00 90.19 86 PHE A C 1
ATOM 667 O O . PHE A 1 86 ? 8.997 -0.928 -0.460 1.00 90.19 86 PHE A O 1
ATOM 674 N N . SER A 1 87 ? 8.434 -2.035 1.421 1.00 88.69 87 SER A N 1
ATOM 675 C CA . SER A 1 87 ? 9.442 -3.086 1.276 1.00 88.69 87 SER A CA 1
ATOM 676 C C . SER A 1 87 ? 9.293 -3.833 -0.050 1.00 88.69 87 SER A C 1
ATOM 678 O O . SER A 1 87 ? 10.264 -3.978 -0.797 1.00 88.69 87 SER A O 1
ATOM 680 N N . GLN A 1 88 ? 8.067 -4.241 -0.381 1.00 88.12 88 GLN A N 1
ATOM 681 C CA . GLN A 1 88 ? 7.785 -4.969 -1.611 1.00 88.12 88 GLN A CA 1
ATOM 682 C C . GLN A 1 88 ? 8.060 -4.117 -2.852 1.00 88.12 88 GLN A C 1
ATOM 684 O O . GLN A 1 88 ? 8.715 -4.576 -3.785 1.00 88.12 88 GLN A O 1
ATOM 689 N N . CYS A 1 89 ? 7.637 -2.851 -2.847 1.00 88.25 89 CYS A N 1
ATOM 690 C CA . CYS A 1 89 ? 7.913 -1.909 -3.927 1.00 88.25 89 CYS A CA 1
ATOM 691 C C . CYS A 1 89 ? 9.418 -1.808 -4.204 1.00 88.25 89 CYS A C 1
ATOM 693 O O . CYS A 1 89 ? 9.834 -1.849 -5.360 1.00 88.25 89 CYS A O 1
ATOM 695 N N . ARG A 1 90 ? 10.244 -1.697 -3.158 1.00 85.94 90 ARG A N 1
ATOM 696 C CA . ARG A 1 90 ? 11.700 -1.570 -3.303 1.00 85.94 90 ARG A CA 1
ATOM 697 C C . ARG A 1 90 ? 12.366 -2.881 -3.711 1.00 85.94 90 ARG A C 1
ATOM 699 O O . ARG A 1 90 ? 13.340 -2.862 -4.459 1.00 85.94 90 ARG A O 1
ATOM 706 N N . TYR A 1 91 ? 11.843 -4.014 -3.253 1.00 84.50 91 TYR A N 1
ATOM 707 C CA . TYR A 1 91 ? 12.293 -5.321 -3.718 1.00 84.50 91 TYR A CA 1
ATOM 708 C C . TYR A 1 91 ? 12.064 -5.468 -5.226 1.00 84.50 91 TYR A C 1
ATOM 710 O O . TYR A 1 91 ? 12.993 -5.801 -5.961 1.00 84.50 91 TYR A O 1
ATOM 718 N N . ILE A 1 92 ? 10.866 -5.123 -5.703 1.00 84.25 92 ILE A N 1
ATOM 719 C CA . ILE A 1 92 ? 10.523 -5.205 -7.123 1.00 84.25 92 ILE A CA 1
ATOM 720 C C . ILE A 1 92 ? 11.407 -4.270 -7.967 1.00 84.25 92 ILE A C 1
ATOM 722 O O . ILE A 1 92 ? 11.922 -4.689 -8.996 1.00 84.25 92 ILE A O 1
ATOM 726 N N . THR A 1 93 ? 11.623 -3.020 -7.547 1.00 82.94 93 THR A N 1
ATOM 727 C CA . THR A 1 93 ? 12.380 -2.050 -8.364 1.00 82.94 93 THR A CA 1
ATOM 728 C C . THR A 1 93 ? 13.894 -2.234 -8.330 1.00 82.94 93 THR A C 1
ATOM 730 O O . THR A 1 93 ? 14.573 -1.820 -9.265 1.00 82.94 93 THR A O 1
ATOM 733 N N . HIS A 1 94 ? 14.454 -2.802 -7.260 1.00 79.56 94 HIS A N 1
ATOM 734 C CA . HIS A 1 94 ? 15.911 -2.887 -7.096 1.00 79.56 94 HIS A CA 1
ATOM 735 C C . HIS A 1 94 ? 16.484 -4.304 -7.124 1.00 79.56 94 HIS A C 1
ATOM 737 O O . HIS A 1 94 ? 17.673 -4.454 -7.400 1.00 79.56 94 HIS A O 1
ATOM 743 N N . TRP A 1 95 ? 15.686 -5.328 -6.823 1.00 76.44 95 TRP A N 1
ATOM 744 C CA . TRP A 1 95 ? 16.186 -6.686 -6.581 1.00 76.44 95 TRP A CA 1
ATOM 745 C C . TRP A 1 95 ? 15.544 -7.740 -7.481 1.00 76.44 95 TRP A C 1
ATOM 747 O O . TRP A 1 95 ? 16.116 -8.818 -7.650 1.00 76.44 95 TRP A O 1
ATOM 757 N N . ALA A 1 96 ? 14.388 -7.455 -8.081 1.00 72.88 96 ALA A N 1
ATOM 758 C CA . ALA A 1 96 ? 13.743 -8.393 -8.983 1.00 72.88 96 ALA A CA 1
ATOM 759 C C . ALA A 1 96 ? 14.526 -8.528 -10.296 1.00 72.88 96 ALA A C 1
ATOM 761 O O . ALA A 1 96 ? 14.595 -7.610 -11.107 1.00 72.88 96 ALA A O 1
ATOM 762 N N . MET A 1 97 ? 15.091 -9.713 -10.528 1.00 60.06 97 MET A N 1
ATOM 763 C CA . MET A 1 97 ? 15.704 -10.096 -11.806 1.00 60.06 97 MET A CA 1
ATOM 764 C C . MET A 1 97 ? 14.799 -11.060 -12.587 1.00 60.06 97 MET A C 1
ATOM 766 O O . MET A 1 97 ? 15.248 -12.115 -13.036 1.00 60.06 97 MET A O 1
ATOM 770 N N . GLY A 1 98 ? 13.506 -10.743 -12.719 1.00 69.62 98 GLY A N 1
ATOM 771 C CA . GLY A 1 98 ? 12.552 -11.607 -13.419 1.00 69.62 98 GLY A CA 1
ATOM 772 C C . GLY A 1 98 ? 11.113 -11.090 -13.428 1.00 69.62 98 GLY A C 1
ATOM 773 O O . GLY A 1 98 ? 10.847 -9.950 -13.056 1.00 69.62 98 GLY A O 1
ATOM 774 N N . SER A 1 99 ? 10.189 -11.945 -13.872 1.00 72.62 99 SER A N 1
ATOM 775 C CA . SER A 1 99 ? 8.748 -11.673 -13.856 1.00 72.62 99 SER A CA 1
ATOM 776 C C . SER A 1 99 ? 8.262 -11.470 -12.424 1.00 72.62 99 SER A C 1
ATOM 778 O O . SER A 1 99 ? 8.251 -12.412 -11.635 1.00 72.62 99 SER A O 1
ATOM 780 N N . CYS A 1 100 ? 7.861 -10.239 -12.108 1.00 81.25 100 CYS A N 1
ATOM 781 C CA . CYS A 1 100 ? 7.358 -9.853 -10.792 1.00 81.25 100 CYS A CA 1
ATOM 782 C C . CYS A 1 100 ? 5.825 -9.764 -10.732 1.00 81.25 100 CYS A C 1
ATOM 784 O O . CYS A 1 100 ? 5.279 -9.012 -9.929 1.00 81.25 100 CYS A O 1
ATOM 786 N N . ASP A 1 101 ? 5.118 -10.500 -11.592 1.00 82.81 101 ASP A N 1
ATOM 787 C CA . ASP A 1 101 ? 3.655 -10.452 -11.691 1.00 82.81 101 ASP A CA 1
ATOM 788 C C . ASP A 1 101 ? 2.970 -10.753 -10.352 1.00 82.81 101 ASP A C 1
ATOM 790 O O . ASP A 1 101 ? 2.071 -10.023 -9.943 1.00 82.81 101 ASP A O 1
ATOM 794 N N . GLU A 1 102 ? 3.444 -11.762 -9.618 1.00 84.75 102 GLU A N 1
ATOM 795 C CA . GLU A 1 102 ? 2.890 -12.131 -8.310 1.00 84.75 102 GLU A CA 1
ATOM 796 C C . GLU A 1 102 ? 3.157 -11.061 -7.245 1.00 84.75 102 GLU A C 1
ATOM 798 O O . GLU A 1 102 ? 2.283 -10.738 -6.443 1.00 84.75 102 GLU A O 1
ATOM 803 N N . GLN A 1 103 ? 4.342 -10.446 -7.260 1.00 87.06 103 GLN A N 1
ATOM 804 C CA . GLN A 1 103 ? 4.687 -9.388 -6.311 1.00 87.06 103 GLN A CA 1
ATOM 805 C C . GLN A 1 103 ? 3.915 -8.097 -6.611 1.00 87.06 103 GLN A C 1
ATOM 807 O O . GLN A 1 103 ? 3.515 -7.392 -5.685 1.00 87.06 103 GLN A O 1
ATOM 812 N N . VA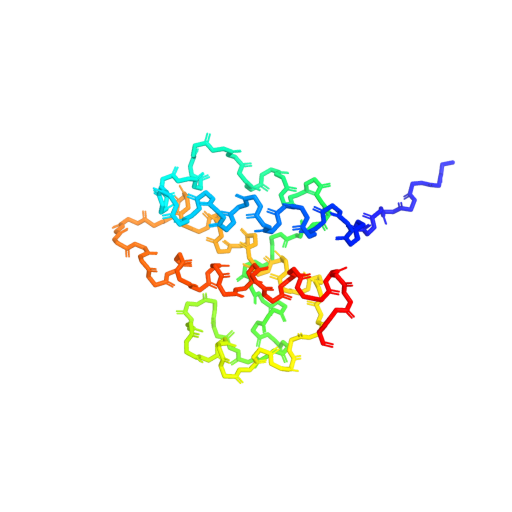L A 1 104 ? 3.663 -7.807 -7.889 1.00 87.81 104 VAL A N 1
ATOM 813 C CA . VAL A 1 104 ? 2.798 -6.705 -8.326 1.00 87.81 104 VAL A CA 1
ATOM 814 C C . VAL A 1 104 ? 1.343 -6.974 -7.940 1.00 87.81 104 VAL A C 1
ATOM 816 O O . VAL A 1 104 ? 0.676 -6.079 -7.427 1.00 87.81 104 VAL A O 1
ATOM 819 N N . GLU A 1 105 ? 0.844 -8.194 -8.140 1.00 89.69 105 GLU A N 1
ATOM 820 C CA . GLU A 1 105 ? -0.481 -8.625 -7.675 1.00 89.69 105 GLU A CA 1
ATOM 821 C C . GLU A 1 105 ? -0.622 -8.457 -6.158 1.00 89.69 105 GLU A C 1
ATOM 823 O O . GLU A 1 105 ? -1.584 -7.836 -5.702 1.00 89.69 105 GLU A O 1
ATOM 828 N N . TRP A 1 106 ? 0.357 -8.935 -5.386 1.00 91.00 106 TRP A N 1
ATOM 829 C CA . TRP A 1 106 ? 0.415 -8.762 -3.935 1.00 91.00 106 TRP A CA 1
ATOM 830 C C . TRP A 1 106 ? 0.363 -7.283 -3.549 1.00 91.00 106 TRP A C 1
ATOM 832 O O . TRP A 1 106 ? -0.460 -6.882 -2.726 1.00 91.00 106 TRP A O 1
ATOM 842 N N . LEU A 1 107 ? 1.177 -6.449 -4.205 1.00 90.75 107 LEU A N 1
ATOM 843 C CA . LEU A 1 107 ? 1.239 -5.017 -3.930 1.00 90.75 107 LEU A CA 1
ATOM 844 C C . LEU A 1 107 ? -0.102 -4.331 -4.214 1.00 90.75 107 LEU A C 1
ATOM 846 O O . LEU A 1 107 ? -0.570 -3.557 -3.385 1.00 90.75 107 LEU A O 1
ATOM 850 N N . LYS A 1 108 ? -0.770 -4.647 -5.330 1.00 92.06 108 LYS A N 1
ATOM 851 C CA . LYS A 1 108 ? -2.106 -4.107 -5.644 1.00 92.06 108 LYS A CA 1
ATOM 852 C C . LYS A 1 108 ? -3.136 -4.460 -4.571 1.00 92.06 108 LYS A C 1
ATOM 854 O O . LYS A 1 108 ? -3.945 -3.610 -4.208 1.00 92.06 108 LYS A O 1
ATOM 859 N N . VAL A 1 109 ? -3.109 -5.695 -4.069 1.00 92.50 109 VAL A N 1
ATOM 860 C CA . VAL A 1 109 ? -4.018 -6.148 -3.004 1.00 92.50 109 VAL A CA 1
ATOM 861 C C . VAL A 1 109 ? -3.727 -5.415 -1.694 1.00 92.50 109 VAL A C 1
ATOM 863 O O . VAL A 1 109 ? -4.657 -4.924 -1.057 1.00 92.50 109 VAL A O 1
ATOM 866 N N . ALA A 1 110 ? -2.452 -5.287 -1.323 1.00 91.50 110 ALA A N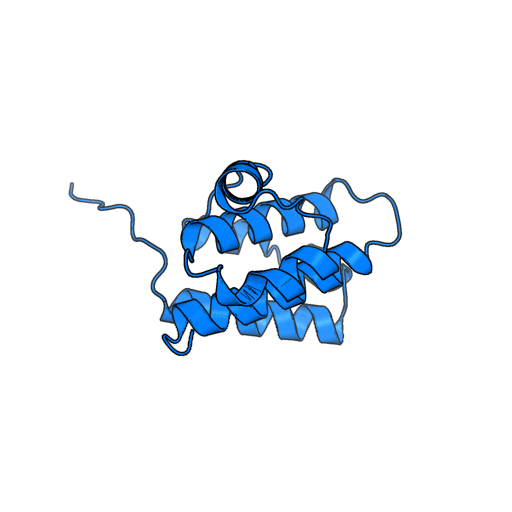 1
ATOM 867 C CA . ALA A 1 110 ? -2.046 -4.563 -0.122 1.00 91.50 110 ALA A CA 1
ATOM 868 C C . ALA A 1 110 ? -2.462 -3.085 -0.194 1.00 91.50 110 ALA A C 1
ATOM 870 O O . ALA A 1 110 ? -3.006 -2.555 0.769 1.00 91.50 110 ALA A O 1
ATOM 871 N N . LEU A 1 111 ? -2.288 -2.433 -1.348 1.00 92.06 111 LEU A N 1
ATOM 872 C CA . LEU A 1 111 ? -2.704 -1.043 -1.564 1.00 92.06 111 LEU A CA 1
ATOM 873 C C . LEU A 1 111 ? -4.218 -0.864 -1.493 1.00 92.06 111 LEU A C 1
ATOM 875 O O . LEU A 1 111 ? -4.679 0.099 -0.892 1.00 92.06 111 LEU A O 1
ATOM 879 N N . ALA A 1 112 ? -4.991 -1.784 -2.076 1.00 91.75 112 ALA A N 1
ATOM 880 C CA . ALA A 1 112 ? -6.447 -1.737 -1.982 1.00 91.75 112 ALA A CA 1
ATOM 881 C C . ALA A 1 112 ? -6.911 -1.816 -0.522 1.00 91.75 112 ALA A C 1
ATOM 883 O O . ALA A 1 112 ? -7.765 -1.040 -0.109 1.00 91.75 112 ALA A O 1
ATOM 884 N N . ARG A 1 113 ? -6.303 -2.691 0.287 1.00 91.25 113 ARG A N 1
ATOM 885 C CA . ARG A 1 113 ? -6.634 -2.773 1.713 1.00 91.25 113 ARG A CA 1
ATOM 886 C C . ARG A 1 113 ? -6.151 -1.557 2.499 1.00 91.25 113 ARG A C 1
ATOM 888 O O . ARG A 1 113 ? -6.857 -1.081 3.380 1.00 91.25 113 ARG A O 1
ATOM 895 N N . LEU A 1 114 ? -4.974 -1.030 2.169 1.00 90.00 114 LEU A N 1
ATOM 896 C CA . LEU A 1 114 ? -4.446 0.190 2.776 1.00 90.00 114 LEU A CA 1
ATOM 897 C C . LEU A 1 114 ? -5.374 1.387 2.522 1.00 90.00 114 LEU A C 1
ATOM 899 O O . LEU A 1 114 ? -5.598 2.189 3.426 1.00 90.00 114 LEU A O 1
ATOM 903 N N . GLU A 1 115 ? -5.941 1.471 1.316 1.00 91.00 115 GLU A N 1
ATOM 904 C CA . GLU A 1 115 ? -6.966 2.446 0.943 1.00 91.00 115 GLU A CA 1
ATOM 905 C C . GLU A 1 115 ? -8.216 2.307 1.823 1.00 91.00 115 GLU A C 1
ATOM 907 O O . GLU A 1 115 ? -8.632 3.302 2.402 1.00 91.00 115 GLU A O 1
ATOM 912 N N . GLU A 1 116 ? -8.763 1.098 2.001 1.00 89.44 116 GLU A 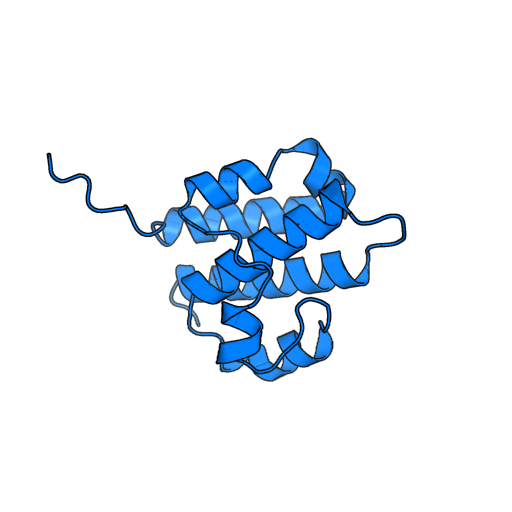N 1
ATOM 913 C CA . GLU A 1 116 ? -9.940 0.866 2.862 1.00 89.44 116 GLU A CA 1
ATOM 914 C C . GLU A 1 116 ? -9.692 1.269 4.325 1.00 89.44 116 GLU A C 1
ATOM 916 O O . GLU A 1 116 ? -10.521 1.946 4.938 1.00 89.44 116 GLU A O 1
ATOM 921 N N . ILE A 1 117 ? -8.533 0.895 4.886 1.00 89.19 117 ILE A N 1
ATOM 922 C CA . ILE A 1 117 ? -8.165 1.244 6.271 1.00 89.19 117 ILE A CA 1
ATOM 923 C C . ILE A 1 117 ? -8.056 2.764 6.411 1.00 89.19 117 ILE A C 1
ATOM 925 O O . ILE A 1 117 ? -8.507 3.349 7.396 1.00 89.19 117 ILE A O 1
ATOM 929 N N . ALA A 1 118 ? -7.461 3.421 5.417 1.00 87.62 118 ALA A N 1
ATOM 930 C CA . ALA A 1 118 ? -7.262 4.859 5.433 1.00 87.62 118 ALA A CA 1
ATOM 931 C C . ALA A 1 118 ? -8.549 5.656 5.155 1.00 87.62 118 ALA A C 1
ATOM 933 O O . ALA A 1 118 ? -8.732 6.743 5.704 1.00 87.62 118 ALA A O 1
ATOM 934 N N . ASP A 1 119 ? -9.456 5.123 4.347 1.00 86.31 119 ASP A N 1
ATOM 935 C CA . ASP A 1 119 ? -10.779 5.698 4.108 1.00 86.31 119 ASP A CA 1
ATOM 936 C C . ASP A 1 119 ? -11.717 5.493 5.315 1.00 86.31 119 ASP A C 1
ATOM 938 O O . ASP A 1 119 ? -12.655 6.263 5.523 1.00 86.31 119 ASP A O 1
ATOM 942 N N . GLY A 1 120 ? -11.418 4.511 6.173 1.00 80.94 120 GLY A N 1
ATOM 943 C CA . GLY A 1 120 ? -12.247 4.143 7.322 1.00 80.94 120 GLY A CA 1
ATOM 944 C C . GLY A 1 120 ? -13.425 3.247 6.937 1.00 80.94 120 GLY A C 1
ATOM 945 O O . GLY A 1 120 ? -14.426 3.205 7.652 1.00 80.94 120 GLY A O 1
ATOM 946 N N . THR A 1 121 ? -13.317 2.556 5.801 1.00 70.00 121 THR A N 1
ATOM 947 C CA . THR A 1 121 ? -14.297 1.591 5.280 1.00 70.00 121 THR A CA 1
ATOM 948 C C . THR A 1 121 ? -13.921 0.130 5.564 1.00 70.00 121 THR A C 1
ATOM 950 O O . THR A 1 121 ? -14.645 -0.770 5.137 1.00 70.00 121 THR A O 1
ATOM 953 N N . ALA A 1 122 ? -12.816 -0.087 6.289 1.00 59.56 122 ALA A N 1
ATOM 954 C CA . ALA A 1 122 ? -12.217 -1.384 6.617 1.00 59.56 122 ALA A CA 1
ATOM 955 C C . ALA A 1 122 ? -12.888 -2.185 7.741 1.00 59.56 122 ALA A C 1
ATOM 957 O O . ALA A 1 122 ? -13.557 -1.591 8.618 1.00 59.56 122 ALA A O 1
#